Protein AF-A0A8R2F719-F1 (afdb_monomer)

pLDDT: mean 91.71, std 12.41, range [30.94, 98.44]

Foldseek 3Di:
DDQLDPVVVVVCCVVPVPDDDDHDLVNVVVVLQVQCVVLPNNVVCVPPVVVVVLSVQLSCLSVDDPVCSQVSLVVSCPDPVNVVCVVSCVSVSVVCCVRPVDDPPPPD

Secondary structure (DSSP, 8-state):
-B-S-HHHHHHHHHH-TTPPP-B-HHHHHHHHHHHHHHTT-HHHHHH-HHHHHHHHHHHGGGGS-GGGHHHHHHHHHTSHHHHHTHHHHHHHHHHHIIIII-------

Sequence (108 aa):
MADFEKAAMNAALFVYPNTKIQGCFFHLGQSIWRQIQNIGLSNKYSTDPEFSLNIRKILALAYLPENLVEDSFENILQTEFFKRNEELLSNFIIYFEDTYIGRVNRRG

Organism: Acyrthosiphon pisum (NCBI:txid7029)

Radius of gyration: 15.32 Å; Cα contacts (8 Å, |Δi|>4): 64; chains: 1; bounding box: 43×29×36 Å

Solvent-accessible surface area (backbone atoms only — not comparable to full-atom values): 6488 Å² total; per-residue (Å²): 118,39,66,90,48,65,68,61,54,49,51,49,37,69,78,36,72,87,60,83,88,42,77,34,72,67,52,51,52,50,53,52,50,51,50,39,47,76,74,68,39,50,62,56,48,75,75,31,68,67,59,34,48,58,58,46,53,64,61,52,45,79,77,49,60,76,96,46,34,65,66,51,50,54,55,52,50,70,32,71,69,40,59,77,35,40,82,83,39,41,73,58,52,53,51,46,37,66,72,74,70,52,74,77,76,90,69,128

Mean predicted aligned error: 4.64 Å

Structure (mmCIF, N/CA/C/O backbone):
data_AF-A0A8R2F719-F1
#
_entry.id   AF-A0A8R2F719-F1
#
loop_
_atom_site.group_PDB
_atom_site.id
_atom_site.type_symbol
_atom_site.label_atom_id
_atom_site.label_alt_id
_atom_site.label_comp_id
_atom_site.label_asym_id
_atom_site.label_entity_id
_atom_site.label_seq_id
_atom_site.pdbx_PDB_ins_code
_atom_site.Cartn_x
_atom_site.Cartn_y
_atom_site.Cartn_z
_atom_site.occupancy
_atom_site.B_iso_or_equiv
_atom_site.auth_seq_id
_atom_site.auth_comp_id
_atom_site.auth_asym_id
_atom_site.auth_atom_id
_atom_site.pdbx_PDB_model_num
ATOM 1 N N . MET A 1 1 ? -18.424 -4.470 5.528 1.00 64.94 1 MET A N 1
ATOM 2 C CA . MET A 1 1 ? -17.091 -4.389 4.903 1.00 64.94 1 MET A CA 1
ATOM 3 C C . MET A 1 1 ? -17.020 -3.039 4.220 1.00 64.94 1 MET A C 1
ATOM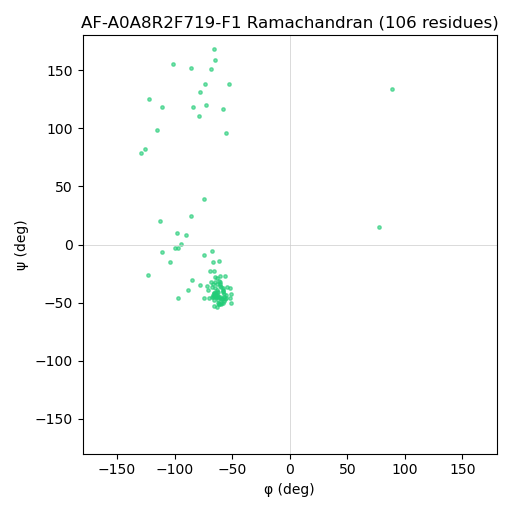 5 O O . MET A 1 1 ? -17.851 -2.792 3.358 1.00 64.94 1 MET A O 1
ATOM 9 N N . ALA A 1 2 ? -16.151 -2.152 4.692 1.00 75.88 2 ALA A N 1
ATOM 10 C CA . ALA A 1 2 ? -16.094 -0.770 4.225 1.00 75.88 2 ALA A CA 1
ATOM 11 C C . ALA A 1 2 ? -14.942 -0.578 3.229 1.00 75.88 2 ALA A C 1
ATOM 13 O O . ALA A 1 2 ? -13.969 -1.345 3.222 1.00 75.88 2 ALA A O 1
ATOM 14 N N . ASP A 1 3 ? -15.071 0.432 2.377 1.00 76.25 3 ASP A N 1
ATOM 15 C CA . ASP A 1 3 ? -13.898 1.118 1.853 1.00 76.25 3 ASP A CA 1
ATOM 16 C C . ASP A 1 3 ? -13.187 1.853 3.006 1.00 76.25 3 ASP A C 1
ATOM 18 O O . ASP A 1 3 ? -13.675 1.925 4.135 1.00 76.25 3 ASP A O 1
ATOM 22 N N . PHE A 1 4 ? -11.975 2.333 2.756 1.00 81.38 4 PHE A N 1
ATOM 23 C CA . PHE A 1 4 ? -11.189 3.032 3.775 1.00 81.38 4 PHE A CA 1
ATOM 24 C C . PHE A 1 4 ? -11.538 4.530 3.829 1.00 81.38 4 PHE A C 1
ATOM 26 O O . PHE A 1 4 ? -10.718 5.345 4.248 1.00 81.38 4 PHE A O 1
ATOM 33 N N . GLU A 1 5 ? -12.743 4.924 3.394 1.00 84.31 5 GLU A N 1
ATOM 34 C CA . GLU A 1 5 ? -13.175 6.316 3.464 1.00 84.31 5 GLU A CA 1
ATOM 35 C C . GLU A 1 5 ? -13.633 6.676 4.878 1.00 84.31 5 GLU A C 1
ATOM 37 O O . GLU A 1 5 ? -14.695 6.274 5.362 1.00 84.31 5 GLU A O 1
ATOM 42 N N . LYS A 1 6 ? -12.836 7.515 5.543 1.00 84.94 6 LYS A N 1
ATOM 43 C CA . LYS A 1 6 ? -13.065 7.933 6.931 1.00 84.94 6 LYS A CA 1
ATOM 44 C C . LYS A 1 6 ? -14.455 8.538 7.158 1.00 84.94 6 LYS A C 1
ATOM 46 O O . LYS A 1 6 ? -15.057 8.299 8.200 1.00 84.94 6 LYS A O 1
ATOM 51 N N . ALA A 1 7 ? -14.986 9.288 6.190 1.00 88.25 7 ALA A N 1
ATOM 52 C CA . ALA A 1 7 ? -16.322 9.879 6.284 1.00 88.25 7 ALA A CA 1
ATOM 53 C C . ALA A 1 7 ? -17.426 8.809 6.339 1.00 88.25 7 ALA A C 1
ATOM 55 O O . ALA A 1 7 ? -18.297 8.879 7.206 1.00 88.25 7 ALA A O 1
ATOM 56 N N . ALA A 1 8 ? -17.355 7.792 5.475 1.00 89.44 8 ALA A N 1
ATOM 57 C CA . ALA A 1 8 ? -18.309 6.688 5.452 1.00 89.44 8 ALA A CA 1
ATOM 58 C C . ALA A 1 8 ? -18.214 5.832 6.725 1.00 89.44 8 ALA A C 1
ATOM 60 O O . ALA A 1 8 ? -19.236 5.509 7.334 1.00 89.44 8 ALA A O 1
ATOM 61 N N . MET A 1 9 ? -16.992 5.531 7.179 1.00 90.94 9 MET A N 1
ATOM 62 C CA . MET A 1 9 ? -16.760 4.802 8.432 1.00 90.94 9 MET A CA 1
ATOM 63 C C . MET A 1 9 ? -17.332 5.559 9.640 1.00 90.94 9 MET A C 1
ATOM 65 O O . MET A 1 9 ? -18.031 4.969 10.465 1.00 90.94 9 MET A O 1
ATOM 69 N N . ASN A 1 10 ? -17.095 6.872 9.719 1.00 91.69 10 ASN A N 1
ATOM 70 C CA . ASN A 1 10 ? -17.616 7.719 10.792 1.00 91.69 10 ASN A CA 1
ATOM 71 C C . ASN A 1 10 ? -19.145 7.820 10.756 1.00 91.69 10 ASN A C 1
ATOM 73 O O . ASN A 1 10 ? -19.779 7.734 11.802 1.00 91.69 10 ASN A O 1
ATOM 77 N N . ALA A 1 11 ? -19.749 7.969 9.574 1.00 94.06 11 ALA A N 1
ATOM 78 C CA . ALA A 1 11 ? -21.202 7.996 9.430 1.00 94.06 11 ALA A CA 1
ATOM 79 C C . ALA A 1 11 ? -21.838 6.666 9.868 1.00 94.06 11 ALA A C 1
ATOM 81 O O . ALA A 1 11 ? -22.848 6.663 10.572 1.00 94.06 11 ALA A O 1
ATOM 82 N N . ALA A 1 12 ? -21.220 5.534 9.517 1.00 92.69 12 ALA A N 1
ATOM 83 C CA . ALA A 1 12 ? -21.677 4.218 9.949 1.00 92.69 12 ALA A CA 1
ATOM 84 C C . ALA A 1 12 ? -21.605 4.054 11.475 1.00 92.69 12 ALA A C 1
ATOM 86 O O . ALA A 1 12 ? -22.563 3.566 12.070 1.00 92.69 12 ALA A O 1
ATOM 87 N N . LEU A 1 13 ? -20.518 4.502 12.112 1.00 94.25 13 LEU A N 1
ATOM 88 C CA . LEU A 1 13 ? -20.378 4.494 13.573 1.00 94.25 13 LEU A CA 1
ATOM 89 C C . LEU A 1 13 ? -21.326 5.485 14.261 1.00 94.25 13 LEU A C 1
ATOM 91 O O . LEU A 1 13 ? -21.801 5.213 15.356 1.00 94.25 13 LEU A O 1
ATOM 95 N N . PHE A 1 14 ? -21.647 6.612 13.626 1.00 95.88 14 PHE A N 1
ATOM 96 C CA . PHE A 1 14 ? -22.615 7.568 14.160 1.00 95.88 14 PHE A CA 1
ATOM 97 C C . PHE A 1 14 ? -24.028 6.973 14.222 1.00 95.88 14 PHE A C 1
ATOM 99 O O . PHE A 1 14 ? -24.713 7.108 15.233 1.00 95.88 14 PHE A O 1
ATOM 106 N N . VAL A 1 15 ? -24.457 6.285 13.158 1.00 97.38 15 VAL A N 1
ATOM 107 C CA . VAL A 1 15 ? -25.784 5.647 13.099 1.00 97.38 15 VAL A CA 1
ATOM 108 C C . VAL A 1 15 ? -25.818 4.336 13.895 1.00 97.38 15 VAL A C 1
ATOM 110 O O . VAL A 1 15 ? -26.828 4.020 14.520 1.00 97.38 15 VAL A O 1
ATOM 113 N N . TYR A 1 16 ? -24.712 3.585 13.910 1.00 95.44 16 TYR A N 1
ATOM 114 C CA . TYR A 1 16 ? -24.584 2.294 14.588 1.00 95.44 16 TYR A CA 1
ATOM 115 C C . TYR A 1 16 ? -23.336 2.258 15.495 1.00 95.44 16 TYR A C 1
ATOM 117 O O . TYR A 1 16 ? -22.338 1.624 15.140 1.00 95.44 16 TYR A O 1
ATOM 125 N N . PRO A 1 17 ? -23.382 2.865 16.698 1.00 94.50 17 PRO A N 1
ATOM 126 C CA . PRO A 1 17 ? -22.204 3.043 17.563 1.00 94.50 17 PRO A CA 1
ATOM 127 C C . PRO A 1 17 ? -21.517 1.752 18.008 1.00 94.50 17 PRO A C 1
ATOM 129 O O . PRO A 1 17 ? -20.318 1.739 18.265 1.00 94.50 17 PRO A O 1
ATOM 132 N N . ASN A 1 18 ? -22.273 0.656 18.080 1.00 95.56 18 ASN A N 1
ATOM 133 C CA . ASN A 1 18 ? -21.773 -0.644 18.530 1.00 95.56 18 ASN A CA 1
ATOM 134 C C . ASN A 1 18 ? -21.326 -1.555 17.373 1.00 95.56 18 ASN A C 1
ATOM 136 O O . ASN A 1 18 ? -20.926 -2.696 17.611 1.00 95.56 18 ASN A O 1
ATOM 140 N N . THR A 1 19 ? -21.418 -1.099 16.119 1.00 93.81 19 THR A N 1
ATOM 141 C CA . THR A 1 19 ? -20.946 -1.879 14.970 1.00 93.81 19 THR A CA 1
ATOM 142 C C . THR A 1 19 ? -19.425 -1.874 14.914 1.00 93.81 19 THR A C 1
ATOM 144 O O . THR A 1 19 ? -18.774 -0.840 15.042 1.00 93.81 19 THR A O 1
ATOM 147 N N . LYS A 1 20 ? -18.844 -3.039 14.621 1.00 90.12 20 LYS A N 1
ATOM 148 C CA . LYS A 1 20 ? -17.428 -3.141 14.276 1.00 90.12 20 LYS A CA 1
ATOM 149 C C . LYS A 1 20 ? -17.231 -2.851 12.790 1.00 90.12 20 LYS A C 1
ATOM 151 O O . LYS A 1 20 ? -17.708 -3.603 11.939 1.00 90.12 20 LYS A O 1
ATOM 156 N N . ILE A 1 21 ? -16.481 -1.800 12.472 1.00 89.38 21 ILE A N 1
ATOM 157 C CA . ILE A 1 21 ? -16.040 -1.555 11.098 1.00 89.38 21 ILE A CA 1
ATOM 158 C C . ILE A 1 21 ? -14.868 -2.483 10.778 1.00 89.38 21 ILE A C 1
ATOM 160 O O . ILE A 1 21 ? -13.913 -2.600 11.542 1.00 89.38 21 ILE A O 1
ATOM 164 N N . GLN A 1 22 ? -14.955 -3.157 9.635 1.00 87.56 22 GLN A N 1
ATOM 165 C CA . GLN A 1 22 ? -13.877 -3.973 9.089 1.00 87.56 22 GLN A CA 1
ATOM 166 C C . GLN A 1 22 ? -13.535 -3.466 7.694 1.00 87.56 22 GLN A C 1
ATOM 168 O O . GLN A 1 22 ? -14.415 -3.380 6.824 1.00 87.56 22 GLN A O 1
ATOM 173 N N . GLY A 1 23 ? -12.255 -3.152 7.501 1.00 86.06 23 GLY A N 1
ATOM 174 C CA . GLY A 1 23 ? -11.699 -2.834 6.193 1.00 86.06 23 GLY A CA 1
ATOM 175 C C . GLY A 1 23 ? -11.743 -4.038 5.253 1.00 86.06 23 GLY A C 1
ATOM 176 O O . GLY A 1 23 ? -11.845 -5.194 5.673 1.00 86.06 23 GLY A O 1
ATOM 177 N N . CYS A 1 24 ? -11.686 -3.760 3.956 1.00 91.12 24 CYS A N 1
ATOM 178 C CA . CYS A 1 24 ? -11.718 -4.766 2.905 1.00 91.12 24 CYS A CA 1
ATOM 179 C C . CYS A 1 24 ? -10.367 -4.870 2.200 1.00 91.12 24 CYS A C 1
ATOM 181 O O . CYS A 1 24 ? -9.970 -3.930 1.516 1.00 91.12 24 CYS A O 1
ATOM 183 N N . PHE A 1 25 ? -9.706 -6.029 2.257 1.00 92.56 25 PHE A N 1
ATOM 184 C CA . PHE A 1 25 ? -8.454 -6.231 1.516 1.00 92.56 25 PHE A CA 1
ATOM 185 C C . PHE A 1 25 ? -8.623 -6.016 0.002 1.00 92.56 25 PHE A C 1
ATOM 187 O O . PHE A 1 25 ? -7.761 -5.424 -0.643 1.00 92.56 25 PHE A O 1
ATOM 194 N N . PHE A 1 26 ? -9.764 -6.423 -0.566 1.00 92.38 26 PHE A N 1
ATOM 195 C CA . PHE A 1 26 ? -10.062 -6.183 -1.977 1.00 92.38 26 PHE A CA 1
ATOM 196 C C . PHE A 1 26 ? -10.143 -4.682 -2.300 1.00 92.38 26 PHE A C 1
ATOM 198 O O . PHE A 1 26 ? -9.488 -4.241 -3.241 1.00 92.38 26 PHE A O 1
ATOM 205 N N . HIS A 1 27 ? -10.860 -3.874 -1.508 1.00 91.56 27 HIS A N 1
ATOM 206 C CA . HIS A 1 27 ? -10.912 -2.423 -1.737 1.00 91.56 27 HIS A CA 1
ATOM 207 C C . HIS A 1 27 ? -9.565 -1.737 -1.493 1.00 91.56 27 HIS A C 1
ATOM 209 O O . HIS A 1 27 ? -9.239 -0.805 -2.226 1.00 91.56 27 HIS A O 1
ATOM 215 N N . LEU A 1 28 ? -8.760 -2.219 -0.538 1.00 93.56 28 LEU A N 1
ATOM 216 C CA . LEU A 1 28 ? -7.386 -1.743 -0.362 1.00 93.56 28 LEU A CA 1
ATOM 217 C C . LEU A 1 28 ? -6.573 -1.982 -1.640 1.00 93.56 28 LEU A C 1
ATOM 219 O O . LEU A 1 28 ? -5.989 -1.050 -2.188 1.00 93.56 28 LEU A O 1
ATOM 223 N N . GLY A 1 29 ? -6.609 -3.210 -2.165 1.00 95.31 29 GLY A N 1
ATOM 224 C CA . GLY A 1 29 ? -5.971 -3.575 -3.430 1.00 95.31 29 GLY A CA 1
ATOM 225 C C . GLY A 1 29 ? -6.425 -2.700 -4.599 1.00 95.31 29 GLY A C 1
ATOM 226 O O . GLY A 1 29 ? -5.591 -2.231 -5.369 1.00 95.31 29 GLY A O 1
ATOM 227 N N . GLN A 1 30 ? -7.727 -2.415 -4.700 1.00 94.50 30 GLN A N 1
ATOM 228 C CA . GLN A 1 30 ? -8.271 -1.520 -5.726 1.00 94.50 30 GLN A CA 1
ATOM 229 C C . GLN A 1 30 ? -7.755 -0.082 -5.588 1.00 94.50 30 GLN A C 1
ATOM 231 O O . GLN A 1 30 ? -7.426 0.540 -6.595 1.00 94.50 30 GLN A O 1
ATOM 236 N N . SER A 1 31 ? -7.651 0.454 -4.369 1.00 94.56 31 SER A N 1
ATOM 237 C CA . SER A 1 31 ? -7.096 1.795 -4.141 1.00 94.56 31 SER A CA 1
ATOM 238 C C . SER A 1 31 ? -5.612 1.878 -4.492 1.00 94.56 31 SER A C 1
ATOM 240 O O . SER A 1 31 ? -5.202 2.825 -5.161 1.00 94.56 31 SER A O 1
ATOM 242 N N . ILE A 1 32 ? -4.823 0.859 -4.140 1.00 95.62 32 ILE A N 1
ATOM 243 C CA . ILE A 1 32 ? -3.415 0.759 -4.552 1.00 95.62 32 ILE A CA 1
ATOM 244 C C . ILE A 1 32 ? -3.289 0.666 -6.069 1.00 95.62 32 ILE A C 1
ATOM 246 O O . ILE A 1 32 ? -2.479 1.378 -6.656 1.00 95.62 32 ILE A O 1
ATOM 250 N N . TRP A 1 33 ? -4.109 -0.159 -6.720 1.00 97.25 33 TRP A N 1
ATOM 251 C CA . TRP A 1 33 ? -4.101 -0.273 -8.175 1.00 97.25 33 TRP A CA 1
ATOM 252 C C . TRP A 1 33 ? -4.424 1.060 -8.857 1.00 97.25 33 TRP A C 1
ATOM 254 O O . TRP A 1 33 ? -3.666 1.495 -9.721 1.00 97.25 33 TRP A O 1
ATOM 264 N N . ARG A 1 34 ? -5.474 1.760 -8.410 1.00 97.25 34 ARG A N 1
ATOM 265 C CA . ARG A 1 34 ? -5.804 3.106 -8.902 1.00 97.25 34 ARG A CA 1
ATOM 266 C C . ARG A 1 34 ? -4.641 4.076 -8.717 1.00 97.25 34 ARG A C 1
ATOM 268 O O . ARG A 1 34 ? -4.322 4.818 -9.641 1.00 97.25 34 ARG A O 1
ATOM 275 N N . GLN A 1 35 ? -3.962 4.039 -7.570 1.00 97.25 35 GLN A N 1
ATOM 276 C CA . GLN A 1 35 ? -2.807 4.905 -7.346 1.00 97.25 35 GLN A CA 1
ATOM 277 C C . GLN A 1 35 ? -1.648 4.583 -8.295 1.00 97.25 35 GLN A C 1
ATOM 279 O O . GLN A 1 35 ? -1.078 5.503 -8.874 1.00 97.25 35 GLN A O 1
ATOM 284 N N . ILE A 1 36 ? -1.333 3.303 -8.512 1.00 98.06 36 ILE A N 1
ATOM 285 C CA . ILE A 1 36 ? -0.323 2.863 -9.488 1.00 98.06 36 ILE A CA 1
ATOM 286 C C . ILE A 1 36 ? -0.661 3.357 -10.902 1.00 98.06 36 ILE A C 1
ATOM 288 O O . ILE A 1 36 ? 0.236 3.781 -11.635 1.00 98.06 36 ILE A O 1
ATOM 292 N N . GLN A 1 37 ? -1.943 3.348 -11.277 1.00 98.12 37 GLN A N 1
ATOM 293 C CA . GLN A 1 37 ? -2.397 3.896 -12.555 1.00 98.12 37 GLN A CA 1
ATOM 294 C C . GLN A 1 37 ? -2.210 5.415 -12.632 1.00 98.12 37 GLN A C 1
ATOM 296 O O . GLN A 1 37 ? -1.675 5.907 -13.625 1.00 98.12 37 GLN A O 1
ATOM 301 N N . ASN A 1 38 ? -2.587 6.143 -11.578 1.00 97.69 38 ASN A N 1
ATOM 302 C CA . ASN A 1 38 ? -2.498 7.605 -11.515 1.00 97.69 38 ASN A CA 1
ATOM 303 C C . ASN A 1 38 ? -1.064 8.125 -11.662 1.00 97.69 38 ASN A C 1
ATOM 305 O O . ASN A 1 38 ? -0.851 9.178 -12.256 1.00 97.69 38 ASN A O 1
ATOM 309 N N . ILE A 1 39 ? -0.080 7.383 -11.151 1.00 97.06 39 ILE A N 1
ATOM 310 C CA . ILE A 1 39 ? 1.344 7.736 -11.264 1.00 97.06 39 ILE A CA 1
ATOM 311 C C . ILE A 1 39 ? 2.015 7.161 -12.524 1.00 97.06 39 ILE A C 1
ATOM 313 O O . ILE A 1 39 ? 3.232 7.233 -12.660 1.00 97.06 39 ILE A O 1
ATOM 317 N N . GLY A 1 40 ? 1.246 6.572 -13.447 1.00 97.88 40 GLY A N 1
ATOM 318 C CA . GLY A 1 40 ? 1.749 6.096 -14.739 1.00 97.88 40 GLY A CA 1
ATOM 319 C C . GLY A 1 40 ? 2.517 4.770 -14.697 1.00 97.88 40 GLY A C 1
ATOM 320 O O . GLY A 1 40 ? 3.186 4.421 -15.669 1.00 97.88 40 GLY A O 1
ATOM 321 N N . LEU A 1 41 ? 2.416 3.995 -13.612 1.00 98.19 41 LEU A N 1
ATOM 322 C CA . LEU A 1 41 ? 3.183 2.755 -13.420 1.00 98.19 41 LEU A CA 1
ATOM 323 C C . LEU A 1 41 ? 2.410 1.474 -13.766 1.00 98.19 41 LEU A C 1
ATOM 325 O O . LEU A 1 41 ? 2.910 0.376 -13.525 1.00 98.19 41 LEU A O 1
ATOM 329 N N . SER A 1 42 ? 1.232 1.581 -14.392 1.00 98.38 42 SER A N 1
ATOM 330 C CA . SER A 1 42 ? 0.390 0.436 -14.789 1.00 98.38 42 SER A CA 1
ATOM 331 C C . SER A 1 42 ? 1.140 -0.622 -15.597 1.00 98.38 42 SER A C 1
ATOM 333 O O . SER A 1 42 ? 1.010 -1.816 -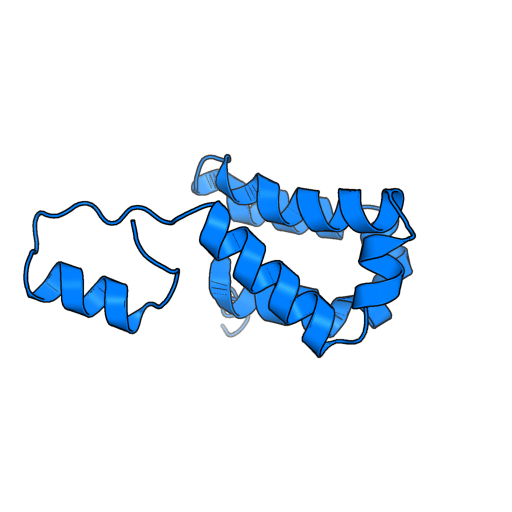15.325 1.00 98.38 42 SER A O 1
ATOM 335 N N . ASN A 1 43 ? 1.918 -0.188 -16.599 1.00 98.44 43 ASN A N 1
ATOM 336 C CA . ASN A 1 43 ? 2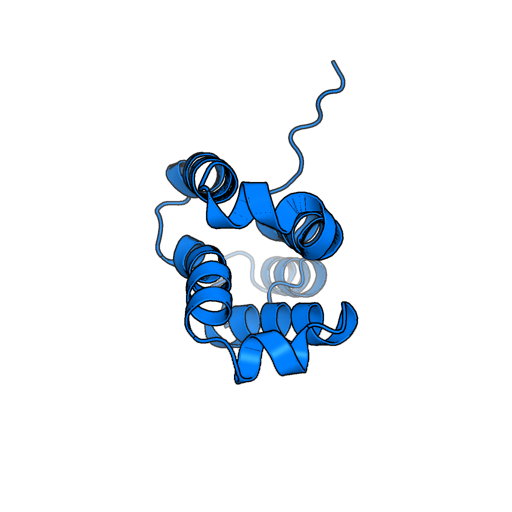.655 -1.097 -17.476 1.00 98.44 43 ASN A CA 1
ATOM 337 C C . ASN A 1 43 ? 3.727 -1.839 -16.668 1.00 98.44 43 ASN A C 1
ATOM 339 O O . ASN A 1 43 ? 3.679 -3.062 -16.577 1.00 98.44 43 ASN A O 1
ATOM 343 N N . LYS A 1 44 ? 4.580 -1.094 -15.950 1.00 98.19 44 LYS A N 1
ATOM 344 C CA . LYS A 1 44 ? 5.622 -1.669 -15.092 1.00 98.19 44 LYS A CA 1
ATOM 345 C C . LYS A 1 44 ? 5.042 -2.648 -14.070 1.00 98.19 44 LYS A C 1
ATOM 347 O O . LYS A 1 44 ? 5.535 -3.759 -13.961 1.00 98.19 44 LYS A O 1
ATOM 352 N N . TYR A 1 45 ? 3.950 -2.299 -13.392 1.00 98.12 45 TYR A N 1
ATOM 353 C CA . TYR A 1 45 ? 3.292 -3.205 -12.446 1.00 98.12 45 TYR A CA 1
ATOM 354 C C . TYR A 1 45 ? 2.794 -4.512 -13.081 1.00 98.12 45 TYR A C 1
ATOM 356 O O . TYR A 1 45 ? 2.787 -5.549 -12.416 1.00 98.12 45 TYR A O 1
ATOM 364 N N . SER A 1 46 ? 2.379 -4.468 -14.348 1.00 97.69 46 SER A N 1
ATOM 365 C CA . SER A 1 46 ? 1.829 -5.622 -15.068 1.00 97.69 46 SER A CA 1
ATOM 366 C C . SER A 1 46 ? 2.910 -6.503 -15.697 1.00 97.69 46 SER A C 1
ATOM 368 O O . SER A 1 46 ? 2.712 -7.708 -15.826 1.00 97.69 46 SER A O 1
ATOM 370 N N . THR A 1 47 ? 4.044 -5.921 -16.096 1.00 98.44 47 THR A N 1
ATOM 371 C CA . THR A 1 47 ? 5.102 -6.622 -16.840 1.00 98.44 47 THR A CA 1
ATOM 372 C C . THR A 1 47 ? 6.322 -6.987 -15.999 1.00 98.44 47 THR A C 1
ATOM 374 O O . THR A 1 47 ? 7.134 -7.790 -16.445 1.00 98.44 47 THR A O 1
ATOM 377 N N . ASP A 1 48 ? 6.479 -6.398 -14.812 1.00 98.44 48 ASP A N 1
ATOM 378 C CA . ASP A 1 48 ? 7.616 -6.608 -13.912 1.00 98.44 48 ASP A CA 1
ATOM 379 C C . ASP A 1 48 ? 7.138 -7.286 -12.609 1.00 98.44 48 ASP A C 1
ATOM 381 O O . ASP A 1 48 ? 6.609 -6.623 -11.705 1.00 98.44 48 ASP A O 1
ATOM 385 N N . PRO A 1 49 ? 7.289 -8.622 -12.490 1.00 98.12 49 PRO A N 1
ATOM 386 C CA . PRO A 1 49 ? 6.842 -9.366 -11.317 1.00 98.12 49 PRO A CA 1
ATOM 387 C C . PRO A 1 49 ? 7.534 -8.943 -10.020 1.00 98.12 49 PRO A C 1
ATOM 389 O O . PRO A 1 49 ? 6.907 -9.005 -8.961 1.00 98.12 49 PRO A O 1
ATOM 392 N N . GLU A 1 50 ? 8.795 -8.509 -10.087 1.00 97.94 50 GLU A N 1
ATOM 393 C CA . GLU A 1 50 ? 9.554 -8.057 -8.920 1.00 97.94 50 GLU A CA 1
ATOM 394 C C . GLU A 1 50 ? 9.007 -6.723 -8.412 1.00 97.94 50 GLU A C 1
ATOM 396 O O . GLU A 1 50 ? 8.737 -6.574 -7.216 1.00 97.94 50 GLU A O 1
ATOM 401 N N . PHE A 1 51 ? 8.756 -5.777 -9.320 1.00 98.19 51 PHE A N 1
ATOM 402 C CA . PHE A 1 51 ? 8.093 -4.522 -8.976 1.00 98.19 51 PHE A CA 1
ATOM 403 C C . PHE A 1 51 ? 6.719 -4.783 -8.351 1.00 98.19 51 PHE A C 1
ATOM 405 O O . PHE A 1 51 ? 6.416 -4.313 -7.253 1.00 98.19 51 PHE A O 1
ATOM 412 N N . SER A 1 52 ? 5.911 -5.608 -9.015 1.00 98.06 52 SER A N 1
ATOM 413 C CA . SER A 1 52 ? 4.569 -5.973 -8.570 1.00 98.06 52 SER A CA 1
ATOM 414 C C . SER A 1 52 ? 4.575 -6.625 -7.179 1.00 98.06 52 SER A C 1
ATOM 416 O O . SER A 1 52 ? 3.740 -6.313 -6.326 1.00 98.06 52 SER A O 1
ATOM 418 N N . LEU A 1 53 ? 5.549 -7.502 -6.913 1.00 98.31 53 LEU A N 1
ATOM 419 C CA . LEU A 1 53 ? 5.725 -8.153 -5.617 1.00 98.31 53 LEU A CA 1
ATOM 420 C C . LEU A 1 53 ? 6.060 -7.148 -4.513 1.00 98.31 53 LEU A C 1
ATOM 422 O O . LEU A 1 53 ? 5.470 -7.226 -3.437 1.00 98.31 53 LEU A O 1
ATOM 426 N N . ASN A 1 54 ? 6.969 -6.205 -4.760 1.00 98.19 54 ASN A N 1
ATOM 427 C CA . ASN A 1 54 ? 7.349 -5.218 -3.750 1.00 98.19 54 ASN A CA 1
ATOM 428 C C . ASN A 1 54 ? 6.209 -4.243 -3.426 1.00 98.19 54 ASN A C 1
ATOM 430 O O . ASN A 1 54 ? 5.986 -3.954 -2.254 1.00 98.19 54 ASN A O 1
ATOM 434 N N . ILE A 1 55 ? 5.403 -3.839 -4.411 1.00 97.94 55 ILE A N 1
ATOM 435 C CA . ILE A 1 55 ? 4.172 -3.077 -4.143 1.00 97.94 55 ILE A CA 1
ATOM 436 C C . ILE A 1 55 ? 3.171 -3.911 -3.324 1.00 97.94 55 ILE A C 1
ATOM 438 O O . ILE A 1 55 ? 2.548 -3.400 -2.395 1.00 97.94 55 ILE A O 1
ATOM 442 N N . ARG A 1 56 ? 3.035 -5.218 -3.593 1.00 96.88 56 ARG A N 1
ATOM 443 C CA . ARG A 1 56 ? 2.171 -6.100 -2.785 1.00 96.88 56 ARG A CA 1
ATOM 444 C C . ARG A 1 56 ? 2.648 -6.291 -1.341 1.00 96.88 56 ARG A C 1
ATOM 446 O O . ARG A 1 56 ? 1.815 -6.590 -0.491 1.00 96.88 56 ARG A O 1
ATOM 453 N N . LYS A 1 57 ? 3.933 -6.090 -1.027 1.00 97.38 57 LYS A N 1
ATOM 454 C CA . LYS A 1 57 ? 4.406 -6.110 0.372 1.00 97.38 57 LYS A CA 1
ATOM 455 C C . LYS A 1 57 ? 3.773 -4.990 1.202 1.00 97.38 57 LYS A C 1
ATOM 457 O O . LYS A 1 57 ? 3.444 -5.223 2.356 1.00 97.38 57 LYS A O 1
ATOM 462 N N . ILE A 1 58 ? 3.517 -3.829 0.598 1.00 96.75 58 ILE A N 1
ATOM 463 C CA . ILE A 1 58 ? 2.792 -2.727 1.248 1.00 96.75 58 ILE A CA 1
ATOM 464 C C . ILE A 1 58 ? 1.343 -3.134 1.551 1.00 96.75 58 ILE A C 1
ATOM 466 O O . ILE A 1 58 ? 0.851 -2.908 2.650 1.00 96.75 58 ILE A O 1
ATOM 470 N N . LEU A 1 59 ? 0.672 -3.828 0.623 1.00 95.69 59 LEU A N 1
ATOM 471 C CA . LEU A 1 59 ? -0.667 -4.386 0.868 1.00 95.69 59 LEU A CA 1
ATOM 472 C C . LEU A 1 59 ? -0.681 -5.402 2.020 1.00 95.69 59 LEU A C 1
ATOM 474 O O . LEU A 1 59 ? -1.654 -5.470 2.770 1.00 95.69 59 LEU A O 1
ATOM 478 N N . ALA A 1 60 ? 0.389 -6.185 2.170 1.00 96.38 60 ALA A N 1
ATOM 479 C CA . ALA A 1 60 ? 0.488 -7.214 3.200 1.00 96.38 60 ALA A CA 1
ATOM 480 C C . ALA A 1 60 ? 0.529 -6.652 4.633 1.00 96.38 60 ALA A C 1
ATOM 482 O O . ALA A 1 60 ? 0.254 -7.401 5.571 1.00 96.38 60 ALA A O 1
ATOM 483 N N . LEU A 1 61 ? 0.777 -5.347 4.810 1.00 95.81 61 LEU A N 1
ATOM 484 C CA . LEU A 1 61 ? 0.674 -4.672 6.108 1.00 95.81 61 LEU A CA 1
ATOM 485 C C . LEU A 1 61 ? -0.716 -4.832 6.742 1.00 95.81 61 LEU A C 1
ATOM 487 O O . LEU A 1 61 ? -0.825 -4.879 7.962 1.00 95.81 61 LEU A O 1
ATOM 491 N N . ALA A 1 62 ? -1.767 -5.012 5.934 1.00 93.69 62 ALA A N 1
ATOM 492 C CA . ALA A 1 62 ? -3.128 -5.261 6.415 1.00 93.69 62 ALA A CA 1
ATOM 493 C C . ALA A 1 62 ? -3.284 -6.557 7.238 1.00 93.69 62 ALA A C 1
ATOM 495 O O . ALA A 1 62 ? -4.311 -6.744 7.889 1.00 93.69 62 ALA A O 1
ATOM 496 N N . TYR A 1 63 ? -2.299 -7.460 7.193 1.00 94.25 63 TYR A N 1
ATOM 497 C CA . TYR A 1 63 ? -2.286 -8.698 7.974 1.00 94.25 63 TYR A CA 1
ATOM 498 C C . TYR A 1 63 ? -1.481 -8.597 9.272 1.00 94.25 63 TYR A C 1
ATOM 500 O O . TYR A 1 63 ? -1.435 -9.566 10.030 1.00 94.25 63 TYR A O 1
ATOM 508 N N . LEU A 1 64 ? -0.836 -7.460 9.533 1.00 94.75 64 LEU A N 1
ATOM 509 C CA . LEU A 1 64 ? -0.063 -7.263 10.749 1.00 94.75 64 LEU A CA 1
ATOM 510 C C . LEU A 1 64 ? -0.949 -6.776 11.904 1.00 94.75 64 LEU A C 1
ATOM 512 O O . LEU A 1 64 ? -1.946 -6.087 11.680 1.00 94.75 64 LEU A O 1
ATOM 516 N N . PRO A 1 65 ? -0.575 -7.095 13.156 1.00 95.50 65 PRO A N 1
ATOM 517 C CA . PRO A 1 65 ? -1.048 -6.360 14.321 1.00 95.50 65 PRO A CA 1
ATOM 518 C C . PRO A 1 65 ? -0.802 -4.858 14.145 1.00 95.50 65 PRO A C 1
ATOM 520 O O . PRO A 1 65 ? 0.272 -4.462 13.697 1.00 95.50 65 PRO A O 1
ATOM 523 N N . GLU A 1 66 ? -1.774 -4.032 14.536 1.00 91.69 66 GLU A N 1
ATOM 524 C CA . GLU A 1 66 ? -1.741 -2.569 14.377 1.00 91.69 66 GLU A CA 1
ATOM 525 C C . GLU A 1 66 ? -0.443 -1.947 14.910 1.00 91.69 66 GLU A C 1
ATOM 527 O O . GLU A 1 66 ? 0.190 -1.143 14.234 1.00 91.69 66 GLU A O 1
ATOM 532 N N . ASN A 1 67 ? 0.020 -2.410 16.073 1.00 94.06 67 ASN A N 1
ATOM 53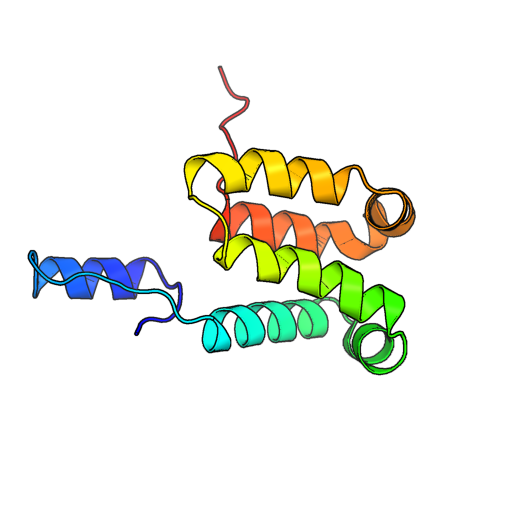3 C CA . ASN A 1 67 ? 1.232 -1.921 16.728 1.00 94.06 67 ASN A CA 1
ATOM 534 C C . ASN A 1 67 ? 2.543 -2.254 15.990 1.00 94.06 67 ASN A C 1
ATOM 536 O O . ASN A 1 67 ? 3.601 -1.852 16.459 1.00 94.06 67 ASN A O 1
ATOM 540 N N . LEU A 1 68 ? 2.498 -3.035 14.907 1.00 96.44 68 LEU A N 1
ATOM 541 C CA . LEU A 1 68 ? 3.657 -3.376 14.076 1.00 96.44 68 LEU A CA 1
ATOM 542 C C . LEU A 1 68 ? 3.593 -2.739 12.685 1.00 96.44 68 LEU A C 1
ATOM 544 O O . LEU A 1 68 ? 4.543 -2.885 11.915 1.00 96.44 68 LEU A O 1
ATOM 548 N N . VAL A 1 69 ? 2.482 -2.086 12.329 1.00 95.25 69 VAL A N 1
ATOM 549 C CA . VAL A 1 69 ? 2.246 -1.588 10.967 1.00 95.25 69 VAL A CA 1
ATOM 550 C C . VAL A 1 69 ? 3.234 -0.481 10.600 1.00 95.25 69 VAL A C 1
ATOM 552 O O . VAL A 1 69 ? 3.843 -0.568 9.537 1.00 95.25 69 VAL A O 1
ATOM 555 N N . GLU A 1 70 ? 3.427 0.510 11.474 1.00 95.38 70 GLU A N 1
ATOM 556 C CA . GLU A 1 70 ? 4.326 1.652 11.237 1.00 95.38 70 GLU A CA 1
ATOM 557 C C . GLU A 1 70 ? 5.785 1.194 11.088 1.00 95.38 70 GLU A C 1
ATOM 559 O O . GLU A 1 70 ? 6.395 1.403 10.039 1.00 95.38 70 GLU A O 1
ATOM 564 N N . ASP A 1 71 ? 6.305 0.443 12.065 1.00 9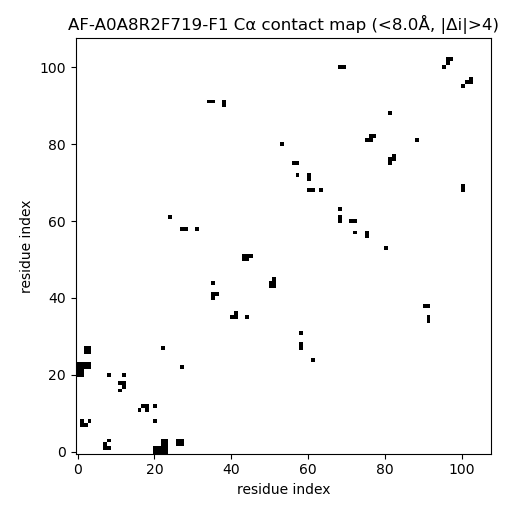6.31 71 ASP A N 1
ATOM 565 C CA . ASP A 1 71 ? 7.667 -0.104 12.014 1.00 96.31 71 ASP A CA 1
ATOM 566 C C . ASP A 1 71 ? 7.888 -0.993 10.781 1.00 96.31 71 ASP A C 1
ATOM 568 O O . ASP A 1 71 ? 8.946 -0.968 10.149 1.00 96.31 71 ASP A O 1
ATOM 572 N N . SER A 1 72 ? 6.897 -1.808 10.410 1.00 97.38 72 SER A N 1
ATOM 573 C CA . SER A 1 72 ? 7.010 -2.687 9.241 1.00 97.38 72 SER A CA 1
ATOM 574 C C . SER A 1 72 ? 6.962 -1.911 7.928 1.00 97.38 72 SER A C 1
ATOM 576 O O . SER A 1 72 ? 7.662 -2.283 6.987 1.00 97.38 72 SER A O 1
ATOM 578 N N . PHE A 1 73 ? 6.172 -0.838 7.855 1.00 97.50 73 PHE A N 1
ATOM 579 C CA . PHE A 1 73 ? 6.159 0.066 6.709 1.00 97.50 73 PHE A CA 1
ATOM 580 C C . PHE A 1 73 ? 7.535 0.712 6.521 1.00 97.50 73 PHE A C 1
ATOM 582 O O . PHE A 1 73 ? 8.119 0.570 5.446 1.00 97.50 73 PHE A O 1
ATOM 589 N N . GLU A 1 74 ? 8.110 1.290 7.578 1.00 96.69 74 GLU A N 1
ATOM 590 C CA . GLU A 1 74 ? 9.461 1.864 7.551 1.00 96.69 74 GLU A CA 1
ATOM 591 C C . GLU A 1 74 ? 10.515 0.829 7.133 1.00 96.69 74 GLU A C 1
ATOM 593 O O . GLU A 1 74 ? 11.325 1.074 6.237 1.00 96.69 74 GLU A O 1
ATOM 598 N N . ASN A 1 75 ? 10.459 -0.385 7.690 1.00 97.81 75 ASN A N 1
ATOM 599 C CA . ASN A 1 75 ? 11.362 -1.471 7.303 1.00 97.81 75 ASN A CA 1
ATOM 600 C C . ASN A 1 75 ?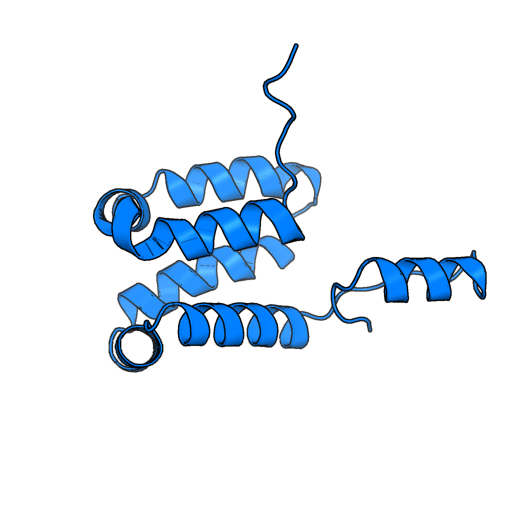 11.244 -1.848 5.814 1.00 97.81 75 ASN A C 1
ATOM 602 O O . ASN A 1 75 ? 12.257 -2.154 5.180 1.00 97.81 75 ASN A O 1
ATOM 606 N N . ILE A 1 76 ? 10.039 -1.809 5.230 1.00 97.81 76 ILE A N 1
ATOM 607 C CA . ILE A 1 76 ? 9.846 -2.024 3.787 1.00 97.81 76 ILE A CA 1
ATOM 608 C C . ILE A 1 76 ? 10.510 -0.897 2.983 1.00 97.81 76 ILE A C 1
ATOM 610 O O . ILE A 1 76 ? 11.217 -1.190 2.011 1.00 97.81 76 ILE A O 1
ATOM 614 N N . LEU A 1 77 ? 10.344 0.364 3.395 1.00 97.25 77 LEU A N 1
ATOM 615 C CA . LEU A 1 77 ? 10.974 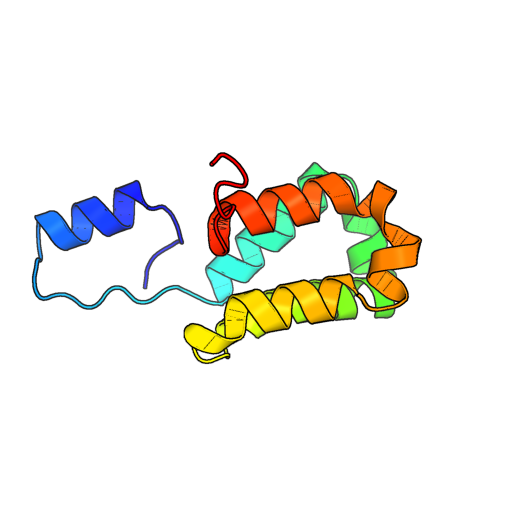1.513 2.734 1.00 97.25 77 LEU A CA 1
ATOM 616 C C . LEU A 1 77 ? 12.507 1.458 2.805 1.00 97.25 77 LEU A C 1
ATOM 618 O O . LEU A 1 77 ? 13.188 1.902 1.882 1.00 97.25 77 LEU A O 1
ATOM 622 N N . GLN A 1 78 ? 13.065 0.837 3.848 1.00 97.69 78 GLN A N 1
ATOM 623 C CA . GLN A 1 78 ? 14.510 0.649 3.988 1.00 97.69 78 GLN A CA 1
ATOM 624 C C . GLN A 1 78 ? 15.110 -0.437 3.083 1.00 97.69 78 GLN A C 1
ATOM 626 O O . GLN A 1 78 ? 16.341 -0.540 3.003 1.00 97.69 78 GLN A O 1
ATOM 631 N N . THR A 1 79 ? 14.289 -1.236 2.394 1.00 98.19 79 THR A N 1
ATOM 632 C CA . THR A 1 79 ? 14.784 -2.261 1.466 1.00 98.19 79 THR A CA 1
ATOM 633 C C . THR A 1 79 ? 15.444 -1.647 0.230 1.00 98.19 79 THR A C 1
ATOM 635 O O . THR A 1 79 ? 15.063 -0.577 -0.243 1.00 98.19 79 THR A O 1
ATOM 638 N N . GLU A 1 80 ? 16.404 -2.373 -0.351 1.00 97.94 80 GLU A N 1
ATOM 639 C CA . GLU A 1 80 ? 17.115 -1.957 -1.569 1.00 97.94 80 GLU A CA 1
ATOM 640 C C . GLU A 1 80 ? 16.174 -1.575 -2.717 1.00 97.94 80 GLU A C 1
ATOM 642 O O . GLU A 1 80 ? 16.445 -0.628 -3.451 1.00 97.94 80 GLU A O 1
ATOM 647 N N . PHE A 1 81 ? 15.054 -2.287 -2.867 1.00 98.25 81 PHE A N 1
ATOM 648 C CA . PHE A 1 81 ? 14.073 -1.991 -3.905 1.00 98.25 81 PHE A CA 1
ATOM 649 C C . PHE A 1 81 ? 13.480 -0.587 -3.737 1.00 98.25 81 PHE A C 1
ATOM 651 O O . PHE A 1 81 ? 13.485 0.186 -4.692 1.00 98.25 81 PHE A O 1
ATOM 658 N N . PHE A 1 82 ? 12.993 -0.241 -2.542 1.00 97.81 82 PHE A N 1
ATOM 659 C CA . PHE A 1 82 ? 12.362 1.059 -2.311 1.00 97.81 82 PHE A CA 1
ATOM 660 C C . PHE A 1 82 ? 13.386 2.194 -2.336 1.00 97.81 82 PHE A C 1
ATOM 662 O O . PHE A 1 82 ? 13.126 3.203 -2.980 1.00 97.81 82 PHE A O 1
ATOM 669 N N . LYS A 1 83 ? 14.587 1.987 -1.779 1.00 97.75 83 LYS A N 1
ATOM 670 C CA . LYS A 1 83 ? 15.692 2.958 -1.865 1.00 97.75 83 LYS A CA 1
ATOM 671 C C . LYS A 1 83 ? 16.094 3.276 -3.304 1.00 97.75 83 LYS A C 1
ATOM 673 O O . LYS A 1 83 ? 16.238 4.435 -3.668 1.00 97.75 83 LYS A O 1
ATOM 678 N N . ARG A 1 84 ? 16.241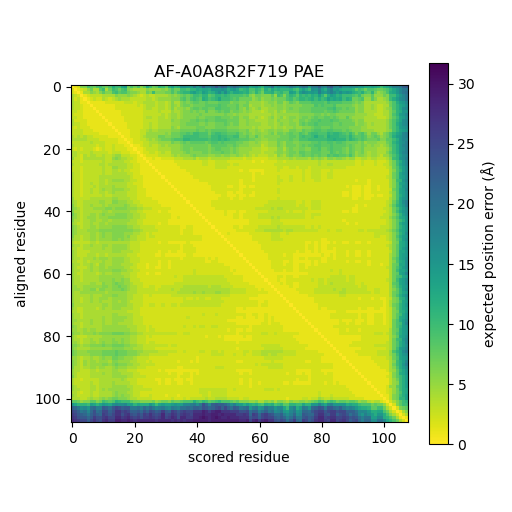 2.259 -4.159 1.00 97.88 84 ARG A N 1
ATOM 679 C CA . ARG A 1 84 ? 16.608 2.463 -5.575 1.00 97.88 84 ARG A CA 1
ATOM 680 C C . ARG A 1 84 ? 15.505 3.115 -6.403 1.00 97.88 84 ARG A C 1
ATOM 682 O O . ARG A 1 84 ? 15.797 3.667 -7.457 1.00 97.88 84 ARG A O 1
ATOM 689 N N . ASN A 1 85 ? 14.254 3.014 -5.962 1.00 97.50 85 ASN A N 1
ATOM 690 C CA . ASN A 1 85 ? 13.087 3.529 -6.672 1.00 97.50 85 ASN A CA 1
ATOM 691 C C . ASN A 1 85 ? 12.423 4.695 -5.918 1.00 97.50 85 ASN A C 1
ATOM 693 O O . ASN A 1 85 ? 11.253 4.971 -6.168 1.00 97.50 85 ASN A O 1
ATOM 697 N N . GLU A 1 86 ? 13.135 5.368 -5.009 1.00 94.75 86 GLU A N 1
ATOM 698 C CA . GLU A 1 86 ? 12.571 6.397 -4.125 1.00 94.75 86 GLU A CA 1
ATOM 699 C C . GLU A 1 86 ? 11.898 7.525 -4.917 1.00 94.75 86 GLU A C 1
ATOM 701 O O . GLU A 1 86 ? 10.735 7.839 -4.677 1.00 94.75 86 GLU A O 1
ATOM 706 N N . GLU A 1 87 ? 12.579 8.070 -5.929 1.00 96.38 87 GLU A N 1
ATOM 707 C CA . GLU A 1 87 ? 12.027 9.130 -6.781 1.00 96.38 87 GLU A CA 1
ATOM 708 C C . GLU A 1 87 ? 10.782 8.654 -7.549 1.00 96.38 87 GLU A C 1
ATOM 710 O O . GLU A 1 87 ? 9.753 9.329 -7.569 1.00 96.38 87 GLU A O 1
ATOM 715 N N . LEU A 1 88 ? 10.845 7.445 -8.117 1.00 97.19 88 LEU A N 1
ATOM 716 C CA . LEU A 1 88 ? 9.754 6.840 -8.885 1.00 97.19 88 LEU A CA 1
ATOM 717 C C . LEU A 1 88 ? 8.512 6.564 -8.021 1.00 97.19 88 LEU A C 1
ATOM 719 O O . LEU A 1 88 ? 7.381 6.682 -8.493 1.00 97.19 88 LEU A O 1
ATOM 723 N N . LEU A 1 89 ? 8.723 6.153 -6.769 1.00 97.31 89 LEU A N 1
ATOM 724 C CA . LEU A 1 89 ? 7.676 5.720 -5.846 1.00 97.31 89 LEU A CA 1
ATOM 725 C C . LEU A 1 89 ? 7.268 6.801 -4.845 1.00 97.31 89 LEU A C 1
ATOM 727 O O . LEU A 1 89 ? 6.324 6.570 -4.095 1.00 97.31 89 LEU A O 1
ATOM 731 N N . SER A 1 90 ? 7.899 7.974 -4.845 1.00 96.25 90 SER A N 1
ATOM 732 C CA . SER A 1 90 ? 7.645 9.041 -3.869 1.00 96.25 90 SER A CA 1
ATOM 733 C C . SER A 1 90 ? 6.153 9.380 -3.746 1.00 96.25 90 SER A C 1
ATOM 735 O O . SER A 1 90 ? 5.577 9.293 -2.663 1.00 96.25 90 SER A O 1
ATOM 737 N N . ASN A 1 91 ? 5.469 9.611 -4.874 1.00 96.62 91 ASN A N 1
ATOM 738 C CA . ASN A 1 91 ? 4.028 9.898 -4.889 1.00 96.62 91 ASN A CA 1
ATOM 739 C C . ASN A 1 91 ? 3.160 8.724 -4.404 1.00 96.62 91 ASN A C 1
ATOM 741 O O . ASN A 1 91 ? 2.052 8.929 -3.910 1.00 96.62 91 ASN A O 1
ATOM 745 N N . PHE A 1 92 ? 3.626 7.486 -4.570 1.00 96.94 92 PHE A N 1
ATOM 746 C CA . PHE A 1 92 ? 2.942 6.303 -4.052 1.00 96.94 92 PHE A CA 1
ATOM 747 C C . PHE A 1 92 ? 3.117 6.178 -2.534 1.00 96.94 92 PHE A C 1
ATOM 749 O O . PHE A 1 92 ? 2.137 5.950 -1.828 1.00 96.94 92 PHE A O 1
ATOM 756 N N . ILE A 1 93 ? 4.349 6.355 -2.049 1.00 96.31 93 ILE A N 1
ATOM 757 C CA . ILE A 1 93 ? 4.713 6.270 -0.631 1.00 96.31 93 ILE A CA 1
ATOM 758 C C . ILE A 1 93 ? 3.976 7.351 0.155 1.00 96.31 93 ILE A C 1
ATOM 760 O O . ILE A 1 93 ? 3.268 7.021 1.100 1.00 96.31 93 ILE A O 1
ATOM 764 N N . ILE A 1 94 ? 4.046 8.606 -0.303 1.00 95.19 94 ILE A N 1
ATOM 765 C CA . ILE A 1 94 ? 3.348 9.743 0.309 1.00 95.19 94 ILE A CA 1
ATOM 766 C C . ILE A 1 94 ? 1.842 9.485 0.384 1.00 95.19 94 ILE A C 1
ATOM 768 O O . ILE A 1 94 ? 1.232 9.684 1.430 1.00 95.19 94 ILE A O 1
ATOM 772 N N . TYR A 1 95 ? 1.238 9.011 -0.710 1.00 95.19 95 TYR A N 1
ATOM 773 C CA . TYR A 1 95 ? -0.185 8.680 -0.726 1.00 95.19 95 TYR A CA 1
ATOM 774 C C . TYR A 1 95 ? -0.536 7.609 0.314 1.00 95.19 95 TYR A C 1
ATOM 776 O O . TYR A 1 95 ? -1.526 7.751 1.034 1.00 95.19 95 TYR A O 1
ATOM 784 N N . PHE A 1 96 ? 0.250 6.532 0.384 1.00 94.81 96 PHE A N 1
ATOM 785 C CA . PHE A 1 96 ? -0.022 5.430 1.300 1.00 94.81 96 PHE A CA 1
ATOM 786 C C . PHE A 1 96 ? 0.150 5.853 2.760 1.00 94.81 96 PHE A C 1
ATOM 788 O O . PHE A 1 96 ? -0.717 5.565 3.586 1.00 94.81 96 PHE A O 1
ATOM 795 N N . GLU A 1 97 ? 1.231 6.573 3.056 1.00 94.44 97 GLU A N 1
ATOM 796 C CA . GLU A 1 97 ? 1.520 7.112 4.381 1.00 94.44 97 GLU A CA 1
ATOM 797 C C . GLU A 1 97 ? 0.396 8.052 4.839 1.00 94.44 97 GLU A C 1
ATOM 799 O O . GLU A 1 97 ? -0.191 7.826 5.894 1.00 94.44 97 GLU A O 1
ATOM 804 N N . ASP A 1 98 ? 0.005 9.026 4.011 1.00 91.81 98 ASP A N 1
ATOM 805 C CA . ASP A 1 98 ? -1.032 10.012 4.349 1.00 91.81 98 ASP A CA 1
ATOM 806 C C . ASP A 1 98 ? -2.416 9.386 4.542 1.00 91.81 98 ASP A C 1
ATOM 808 O O . ASP A 1 98 ? -3.216 9.873 5.344 1.00 91.81 98 ASP A O 1
ATOM 812 N N . THR A 1 99 ? -2.709 8.315 3.803 1.00 90.88 99 THR A N 1
ATOM 813 C CA . THR A 1 99 ? -4.039 7.696 3.800 1.00 90.88 99 THR A CA 1
ATOM 814 C C . THR A 1 99 ? -4.197 6.632 4.887 1.00 90.88 99 THR A C 1
ATOM 816 O O . THR A 1 99 ? -5.273 6.538 5.478 1.00 90.88 99 THR A O 1
ATOM 819 N N . TYR A 1 100 ? -3.165 5.818 5.146 1.00 90.94 100 TYR A N 1
ATOM 820 C CA . TYR A 1 100 ? -3.306 4.585 5.938 1.00 90.94 100 TYR A CA 1
ATOM 821 C C . TYR A 1 100 ? -2.405 4.496 7.172 1.00 90.94 100 TYR A C 1
ATOM 823 O O . TYR A 1 100 ? -2.773 3.790 8.107 1.00 90.94 100 TYR A O 1
ATOM 831 N N . ILE A 1 101 ? -1.253 5.172 7.185 1.00 91.50 101 ILE A N 1
ATOM 832 C CA . ILE A 1 101 ? -0.310 5.128 8.317 1.00 91.50 101 ILE A CA 1
ATOM 833 C C . ILE A 1 101 ? -0.527 6.338 9.232 1.00 91.50 101 ILE A C 1
ATOM 835 O O . ILE A 1 101 ? -0.669 6.199 10.443 1.00 91.50 101 ILE A O 1
ATOM 839 N N . GLY A 1 102 ? -0.654 7.520 8.626 1.00 83.62 102 GLY A N 1
ATOM 840 C CA . GLY A 1 102 ? -0.647 8.814 9.291 1.00 83.62 102 GLY A CA 1
ATOM 841 C C . GLY A 1 102 ? 0.774 9.360 9.422 1.00 83.62 102 GLY A C 1
ATOM 842 O O . GLY A 1 102 ? 1.686 8.659 9.844 1.00 83.62 102 GLY A O 1
ATOM 843 N N . ARG A 1 103 ? 0.973 10.643 9.098 1.00 69.69 103 ARG A N 1
ATOM 844 C CA . ARG A 1 103 ? 2.240 11.316 9.405 1.00 69.69 103 ARG A CA 1
ATOM 845 C C . ARG A 1 103 ? 2.307 11.566 10.903 1.00 69.69 103 ARG A C 1
ATOM 847 O O . ARG A 1 103 ? 1.492 12.330 11.431 1.00 69.69 103 ARG A O 1
ATOM 854 N N . VAL A 1 104 ? 3.310 11.017 11.583 1.00 56.31 104 VAL A N 1
ATOM 855 C CA . VAL A 1 104 ? 3.704 11.557 12.886 1.00 56.31 104 VAL A CA 1
ATOM 856 C C . VAL A 1 104 ? 4.051 13.023 12.646 1.00 56.31 104 VAL A C 1
ATOM 858 O O . VAL A 1 104 ? 4.956 13.340 11.872 1.00 56.31 104 VAL A O 1
ATOM 861 N N . ASN A 1 105 ? 3.299 13.938 13.258 1.00 44.69 105 ASN A N 1
ATOM 862 C CA . ASN A 1 105 ? 3.613 15.362 13.242 1.00 44.69 105 ASN A CA 1
ATOM 863 C C . ASN A 1 105 ? 5.047 15.540 13.780 1.00 44.69 105 ASN A C 1
ATOM 865 O O . ASN A 1 105 ? 5.255 15.630 14.986 1.00 44.69 105 ASN A O 1
ATOM 869 N N . ARG A 1 106 ? 6.055 15.638 12.900 1.00 44.78 106 ARG A N 1
ATOM 870 C CA . ARG A 1 106 ? 7.427 16.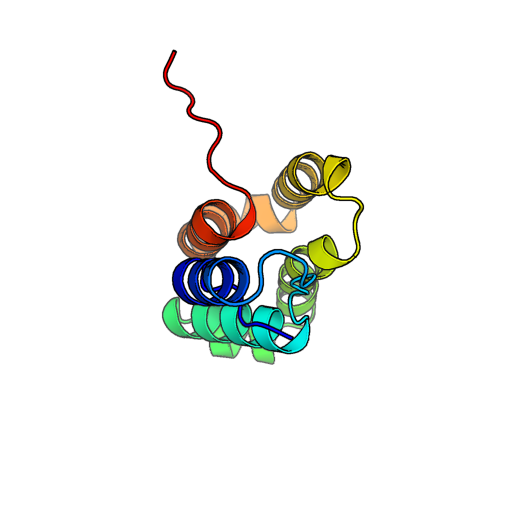079 13.232 1.00 44.78 106 ARG A CA 1
ATOM 871 C C . ARG A 1 106 ? 7.474 17.597 13.460 1.00 44.78 106 ARG A C 1
ATOM 873 O O . ARG A 1 106 ? 8.380 18.286 13.002 1.00 44.78 106 ARG A O 1
ATOM 880 N N . ARG A 1 107 ? 6.444 18.127 14.115 1.00 30.94 107 ARG A N 1
ATOM 881 C CA . ARG A 1 107 ? 6.325 19.508 14.575 1.00 30.94 107 ARG A CA 1
ATOM 882 C C . ARG A 1 107 ? 6.021 19.444 16.066 1.00 30.94 107 ARG A C 1
ATOM 884 O O . ARG A 1 107 ? 4.858 19.452 16.465 1.00 30.94 107 ARG A O 1
ATOM 891 N N . GLY A 1 108 ? 7.092 19.273 16.839 1.00 35.09 108 GLY A N 1
ATOM 892 C CA . GLY A 1 108 ? 7.182 19.903 18.153 1.00 35.09 108 GLY A CA 1
ATOM 893 C C . GLY A 1 108 ? 7.376 21.404 17.992 1.00 35.09 108 GLY A C 1
ATOM 894 O O . GLY A 1 108 ? 7.835 21.817 16.899 1.00 35.09 108 GLY A O 1
#